Protein AF-A0A4Y2H7F3-F1 (afdb_monomer_lite)

Radius of gyration: 15.66 Å; chains: 1; bounding box: 36×29×48 Å

Organism: Araneus ventricosus (NCBI:txid182803)

Sequence (100 aa):
MRPTSPEADKLRQEVLIIIDEITMLTKDGLRCIDSLLRDLINNYKPFGGKIIIIGGDFRETLPVVPRGTRADVIESCIKSRTLWSKFTHLSLITNIRCAG

pLDDT: mean 89.52, std 6.62, range [54.5, 96.0]

Foldseek 3Di:
DDLPDPVLVVLLPAQEDEAEALQQAFLVNLVVQQVSQCVSLVAPPGSNNHHYHYYHDNVDDHHDDVVDDPVVSVCRGNVNDPVVVVDDDDDDDDDPVPPD

Secondary structure (DSSP, 8-state):
--TTSHHHHHHHH-SEEEES-GGGSBHHHHHHHHHHHHHHHT--SGGGG-EEEE---TTSPPPP-TT--HHHHHHHBGGGSTTGGGSPP------SSS--

Structure (mmCIF, N/CA/C/O backbone):
data_AF-A0A4Y2H7F3-F1
#
_entry.id   AF-A0A4Y2H7F3-F1
#
loop_
_atom_site.group_PDB
_atom_site.id
_atom_site.type_symbol
_atom_site.label_atom_id
_atom_site.label_alt_id
_atom_site.label_comp_id
_atom_site.label_asym_id
_atom_site.label_entity_id
_atom_site.label_seq_id
_atom_site.pdbx_PDB_ins_code
_atom_site.Cartn_x
_atom_site.Cartn_y
_atom_site.Cartn_z
_atom_site.occupancy
_atom_site.B_iso_or_equiv
_atom_site.auth_seq_id
_atom_site.auth_comp_id
_atom_site.auth_asym_id
_atom_site.auth_atom_id
_atom_site.pdbx_PDB_model_num
ATOM 1 N N . MET A 1 1 ? 5.175 6.484 13.554 1.00 75.00 1 MET A N 1
ATOM 2 C CA . MET A 1 1 ? 4.126 7.413 14.035 1.00 75.00 1 MET A CA 1
ATOM 3 C C . MET A 1 1 ? 3.777 7.027 15.463 1.00 75.00 1 MET A C 1
ATOM 5 O O . MET A 1 1 ? 3.755 5.834 15.741 1.00 75.00 1 MET A O 1
ATOM 9 N N . ARG A 1 2 ? 3.574 7.982 16.378 1.00 85.56 2 ARG A N 1
ATOM 10 C CA . ARG A 1 2 ? 3.143 7.643 17.746 1.00 85.56 2 ARG A CA 1
ATOM 11 C C . ARG A 1 2 ? 1.643 7.326 17.715 1.00 85.56 2 ARG A C 1
ATOM 13 O O . ARG A 1 2 ? 0.915 8.103 17.107 1.00 85.56 2 ARG A O 1
ATOM 20 N N . PRO A 1 3 ? 1.160 6.253 18.361 1.00 83.69 3 PRO A N 1
ATOM 21 C CA . PRO A 1 3 ? -0.260 5.903 18.322 1.00 83.69 3 PRO A CA 1
ATOM 22 C C . PRO A 1 3 ? -1.192 6.987 18.872 1.00 83.69 3 PRO A C 1
ATOM 24 O O . PRO A 1 3 ? -2.362 6.994 18.525 1.00 83.69 3 PRO A O 1
ATOM 27 N N . THR A 1 4 ? -0.699 7.882 19.723 1.00 89.31 4 THR A N 1
ATOM 28 C CA . THR A 1 4 ? -1.476 8.953 20.365 1.00 89.31 4 THR A CA 1
ATOM 29 C C . THR A 1 4 ? -1.336 10.309 19.668 1.00 89.31 4 THR A C 1
ATOM 31 O O . THR A 1 4 ? -1.664 11.333 20.261 1.00 89.31 4 THR A O 1
ATOM 34 N N . SER A 1 5 ? -0.778 10.358 18.452 1.00 94.06 5 SER A N 1
ATOM 35 C CA . SER A 1 5 ? -0.609 11.626 17.739 1.00 94.06 5 SER A CA 1
ATOM 36 C C . SER A 1 5 ? -1.901 12.067 17.031 1.00 94.06 5 SER A C 1
ATOM 38 O O . SER A 1 5 ? -2.699 11.214 16.639 1.00 94.06 5 SER A O 1
ATOM 40 N N . PRO A 1 6 ? -2.106 13.376 16.790 1.00 93.06 6 PRO A N 1
ATOM 41 C CA . PRO A 1 6 ? -3.281 13.862 16.061 1.00 93.06 6 PRO A CA 1
ATOM 42 C C . PRO A 1 6 ? -3.425 13.254 14.658 1.00 93.06 6 PRO A C 1
ATOM 44 O O . PRO A 1 6 ? -4.532 13.038 14.172 1.00 93.06 6 PRO A O 1
ATOM 47 N N . GLU A 1 7 ? -2.310 12.950 13.990 1.00 93.12 7 GLU A N 1
ATOM 48 C CA . GLU A 1 7 ? -2.297 12.280 12.684 1.00 93.12 7 GLU A CA 1
ATOM 49 C C . GLU A 1 7 ? -2.804 10.840 12.787 1.00 93.12 7 GLU A C 1
ATOM 51 O O . GLU A 1 7 ? -3.521 10.366 11.906 1.00 93.12 7 GLU A O 1
ATOM 56 N N . ALA A 1 8 ? -2.460 10.156 13.880 1.00 93.50 8 ALA A N 1
ATOM 57 C CA . ALA A 1 8 ? -2.926 8.812 14.170 1.00 93.50 8 ALA A CA 1
ATOM 58 C C . ALA A 1 8 ? -4.449 8.796 14.376 1.00 93.50 8 ALA A C 1
ATOM 60 O O . ALA A 1 8 ? -5.127 7.917 13.850 1.00 93.50 8 ALA A O 1
ATOM 61 N N . ASP A 1 9 ? -5.004 9.797 15.059 1.00 93.88 9 ASP A N 1
ATOM 62 C CA . ASP A 1 9 ? -6.451 9.911 15.265 1.00 93.88 9 ASP A CA 1
ATOM 63 C C . ASP A 1 9 ? -7.214 10.225 13.978 1.00 93.88 9 ASP A C 1
ATOM 65 O O . ASP A 1 9 ? -8.240 9.596 13.717 1.00 93.88 9 ASP A O 1
ATOM 69 N N . LYS A 1 10 ? -6.674 11.101 13.121 1.00 93.50 10 LYS A N 1
ATOM 70 C CA . LYS A 1 10 ? -7.228 11.318 11.774 1.00 93.50 10 LYS A CA 1
ATOM 71 C C . LYS A 1 10 ? -7.289 10.005 11.008 1.00 93.50 10 LYS A C 1
ATOM 73 O O . LYS A 1 10 ? -8.357 9.578 10.584 1.00 93.50 10 LYS A O 1
ATOM 78 N N . LEU A 1 11 ? -6.161 9.298 10.929 1.00 93.44 11 LEU A N 1
ATOM 79 C CA . LEU A 1 11 ? -6.101 8.008 10.251 1.00 93.44 11 LEU A CA 1
ATOM 80 C C . LEU A 1 11 ? -7.048 6.976 10.866 1.00 93.44 11 LEU A C 1
ATOM 82 O O . LEU A 1 11 ? -7.546 6.133 10.132 1.00 93.44 11 LEU A O 1
ATOM 86 N N . ARG A 1 12 ? -7.351 7.014 12.169 1.00 93.69 12 ARG A N 1
ATOM 87 C CA . ARG A 1 12 ? -8.382 6.141 12.757 1.00 93.69 12 ARG A CA 1
ATOM 88 C C . ARG A 1 12 ? -9.766 6.419 12.195 1.00 93.69 12 ARG A C 1
ATOM 90 O O . ARG A 1 12 ? -10.452 5.461 11.844 1.00 93.69 12 ARG A O 1
ATOM 97 N N . GLN A 1 13 ? -10.131 7.691 12.090 1.00 93.44 13 GLN A N 1
ATOM 98 C CA . GLN A 1 13 ? -11.443 8.136 11.627 1.00 93.44 13 GLN A CA 1
ATOM 99 C C . GLN A 1 13 ? -11.640 7.954 10.118 1.00 93.44 13 GLN A C 1
ATOM 101 O O . GLN A 1 13 ? -12.767 7.723 9.683 1.00 93.44 13 GLN A O 1
ATOM 106 N N . GLU A 1 14 ? -10.565 7.987 9.326 1.00 93.62 14 GLU A N 1
ATOM 107 C CA . GLU A 1 14 ? -10.678 7.819 7.877 1.00 93.62 14 GLU A CA 1
ATOM 108 C C . GLU A 1 14 ? -11.142 6.417 7.471 1.00 93.62 14 GLU A C 1
ATOM 110 O O . GLU A 1 14 ? -10.606 5.398 7.915 1.00 93.62 14 GLU A O 1
ATOM 115 N N . VAL A 1 15 ? -12.099 6.359 6.549 1.00 93.75 15 VAL A N 1
ATOM 116 C CA . VAL A 1 15 ? -12.602 5.101 5.971 1.00 93.75 15 VAL A CA 1
ATOM 117 C C . VAL A 1 15 ? -11.912 4.786 4.642 1.00 93.75 15 VAL A C 1
ATOM 119 O O . VAL A 1 15 ? -11.694 3.615 4.317 1.00 93.75 15 VAL A O 1
ATOM 122 N N . LEU A 1 16 ? -11.542 5.830 3.897 1.00 96.00 16 LEU A N 1
ATOM 123 C CA . LEU A 1 16 ? -10.969 5.765 2.559 1.00 96.00 16 LEU A CA 1
ATOM 124 C C . LEU A 1 16 ? -9.627 6.497 2.524 1.00 96.00 16 LEU A C 1
ATOM 126 O O . LEU A 1 16 ? -9.527 7.640 2.954 1.00 96.00 16 LEU A O 1
ATOM 130 N N . ILE A 1 17 ? -8.612 5.849 1.960 1.00 95.25 17 ILE A N 1
ATOM 131 C CA . ILE A 1 17 ? -7.307 6.448 1.685 1.00 95.25 17 ILE A CA 1
ATOM 132 C C . ILE A 1 17 ? -7.033 6.312 0.191 1.00 95.25 17 ILE A C 1
ATOM 134 O O . ILE A 1 17 ? -7.101 5.212 -0.363 1.00 95.25 17 ILE A O 1
ATOM 138 N N . ILE A 1 18 ? -6.710 7.435 -0.446 1.00 94.94 18 ILE A N 1
ATOM 139 C CA . ILE A 1 18 ? -6.316 7.490 -1.852 1.00 94.94 18 ILE A CA 1
ATOM 140 C C . ILE A 1 18 ? -4.819 7.773 -1.908 1.00 94.94 18 ILE A C 1
ATOM 142 O O . ILE A 1 18 ? -4.350 8.732 -1.296 1.00 94.94 18 ILE A O 1
ATOM 146 N N . ILE A 1 19 ? -4.073 6.930 -2.618 1.00 92.19 19 ILE A N 1
ATOM 147 C CA . ILE A 1 19 ? -2.646 7.132 -2.866 1.00 92.19 19 ILE A CA 1
ATOM 148 C C . ILE A 1 19 ? -2.467 7.346 -4.360 1.00 92.19 19 ILE A C 1
ATOM 150 O O . ILE A 1 19 ? -2.639 6.417 -5.152 1.00 92.19 19 ILE A O 1
ATOM 154 N N . ASP A 1 20 ? -2.150 8.581 -4.718 1.00 90.94 20 ASP A N 1
ATOM 155 C CA . ASP A 1 20 ? -1.779 8.939 -6.079 1.00 90.94 20 ASP A CA 1
ATOM 156 C C . ASP A 1 20 ? -0.310 8.585 -6.348 1.00 90.94 20 ASP A C 1
ATOM 158 O O . ASP A 1 20 ? 0.491 8.484 -5.415 1.00 90.94 20 ASP A O 1
ATOM 162 N N . GLU A 1 21 ? 0.026 8.356 -7.613 1.00 88.44 21 GLU A N 1
ATOM 163 C CA . GLU A 1 21 ? 1.360 7.950 -8.076 1.00 88.44 21 GLU A CA 1
ATOM 164 C C . GLU A 1 21 ? 2.006 6.804 -7.280 1.00 88.44 21 GLU A C 1
ATOM 166 O O . GLU A 1 21 ? 3.178 6.828 -6.884 1.00 88.44 21 GLU A O 1
ATOM 171 N N . ILE A 1 22 ? 1.239 5.728 -7.075 1.00 88.50 22 ILE A N 1
ATOM 172 C CA . ILE A 1 22 ? 1.675 4.541 -6.326 1.00 88.50 22 ILE A CA 1
ATOM 173 C C . ILE A 1 22 ? 2.924 3.871 -6.922 1.00 88.50 22 ILE A C 1
ATOM 175 O O . ILE A 1 22 ? 3.611 3.102 -6.252 1.00 88.50 22 ILE A O 1
ATOM 179 N N . THR A 1 23 ? 3.228 4.153 -8.185 1.00 86.06 23 THR A N 1
ATOM 180 C CA . THR A 1 23 ? 4.376 3.630 -8.933 1.00 86.06 23 THR A CA 1
ATOM 181 C C . THR A 1 23 ? 5.710 4.098 -8.373 1.00 86.06 23 THR A C 1
ATOM 183 O O . THR A 1 23 ? 6.689 3.362 -8.474 1.00 86.06 23 THR A O 1
ATOM 186 N N . MET A 1 24 ? 5.739 5.251 -7.703 1.00 88.44 24 MET A N 1
ATOM 187 C CA . MET A 1 24 ? 6.923 5.757 -7.009 1.00 88.44 24 MET A CA 1
ATOM 188 C C . MET A 1 24 ? 7.156 5.071 -5.657 1.00 88.44 24 MET A C 1
ATOM 190 O O . MET A 1 24 ? 8.255 5.137 -5.100 1.00 88.44 24 MET A O 1
ATOM 194 N N . LEU A 1 25 ? 6.135 4.408 -5.109 1.00 89.94 25 LEU A N 1
ATOM 195 C CA . LEU A 1 25 ? 6.229 3.724 -3.829 1.00 89.94 25 LEU A CA 1
ATOM 196 C C . LEU A 1 25 ? 6.911 2.363 -4.003 1.00 89.94 25 LEU A C 1
ATOM 198 O O . LEU A 1 25 ? 6.573 1.571 -4.881 1.00 89.94 25 LEU A O 1
ATOM 202 N N . THR A 1 26 ? 7.849 2.039 -3.116 1.00 91.00 26 THR A N 1
ATOM 203 C CA . THR A 1 26 ? 8.418 0.689 -3.072 1.00 91.00 26 THR A CA 1
ATOM 204 C C . THR A 1 26 ? 7.431 -0.294 -2.442 1.00 91.00 26 THR A C 1
ATOM 206 O O . THR A 1 26 ? 6.600 0.062 -1.601 1.00 91.00 26 THR A O 1
ATOM 209 N N . LYS A 1 27 ? 7.562 -1.583 -2.762 1.00 90.31 27 LYS A N 1
ATOM 210 C CA . LYS A 1 27 ? 6.801 -2.666 -2.116 1.00 90.31 27 LYS A CA 1
ATOM 211 C C . LYS A 1 27 ? 6.922 -2.658 -0.590 1.00 90.31 27 LYS A C 1
ATOM 213 O O . LYS A 1 27 ? 5.995 -3.068 0.111 1.00 90.31 27 LYS A O 1
ATOM 218 N N . ASP A 1 28 ? 8.071 -2.226 -0.072 1.00 90.62 28 ASP A N 1
ATOM 219 C CA . ASP A 1 28 ? 8.318 -2.142 1.362 1.00 90.62 28 ASP A CA 1
ATOM 220 C C . ASP A 1 28 ? 7.630 -0.921 1.959 1.00 90.62 28 ASP A C 1
ATOM 222 O O . ASP A 1 28 ? 7.037 -1.049 3.025 1.00 90.62 28 ASP A O 1
ATOM 226 N N . GLY A 1 29 ? 7.599 0.205 1.239 1.00 92.19 29 GLY A N 1
ATOM 227 C CA . GLY A 1 29 ? 6.769 1.356 1.586 1.00 92.19 29 GLY A CA 1
ATOM 228 C C . GLY A 1 29 ? 5.294 0.974 1.714 1.00 92.19 29 GLY A C 1
ATOM 229 O O . GLY A 1 29 ? 4.676 1.246 2.742 1.00 92.19 29 GLY A O 1
ATOM 230 N N . LEU A 1 30 ? 4.750 0.240 0.736 1.00 92.56 30 LEU A N 1
ATOM 231 C CA . LEU A 1 30 ? 3.361 -0.227 0.787 1.00 92.56 30 LEU A CA 1
ATOM 232 C C . LEU A 1 30 ? 3.104 -1.178 1.969 1.00 92.56 30 LEU A C 1
ATOM 234 O O . LEU A 1 30 ? 2.082 -1.058 2.644 1.00 92.56 30 LEU A O 1
ATOM 238 N N . ARG A 1 31 ? 4.042 -2.089 2.273 1.00 92.81 31 ARG A N 1
ATOM 239 C CA . ARG A 1 31 ? 3.948 -2.948 3.469 1.00 92.81 31 ARG A CA 1
ATOM 240 C C . ARG A 1 31 ? 3.980 -2.124 4.754 1.00 92.81 31 ARG A C 1
ATOM 242 O O . ARG A 1 31 ? 3.243 -2.439 5.680 1.00 92.81 31 ARG A O 1
ATOM 249 N N . CYS A 1 32 ? 4.842 -1.116 4.840 1.00 93.81 32 CYS A N 1
ATOM 250 C CA . CYS A 1 32 ? 4.928 -0.267 6.024 1.00 93.81 32 CYS A CA 1
ATOM 251 C C . CYS A 1 32 ? 3.603 0.460 6.272 1.00 93.81 32 CYS A C 1
ATOM 253 O O . CYS A 1 32 ? 3.167 0.522 7.417 1.00 93.81 32 CYS A O 1
ATOM 255 N N . ILE A 1 33 ? 2.931 0.930 5.216 1.00 93.69 33 ILE A N 1
ATOM 256 C CA . ILE A 1 33 ? 1.589 1.524 5.313 1.00 93.69 33 ILE A CA 1
ATOM 257 C C . ILE A 1 33 ? 0.569 0.489 5.807 1.00 93.69 33 ILE A C 1
ATOM 259 O O . ILE A 1 33 ? -0.167 0.759 6.753 1.00 93.69 33 ILE A O 1
ATOM 263 N N . ASP A 1 34 ? 0.542 -0.707 5.212 1.00 94.94 34 ASP A N 1
ATOM 264 C CA . ASP A 1 34 ? -0.346 -1.799 5.633 1.00 94.94 34 ASP A CA 1
ATOM 265 C C . ASP A 1 34 ? -0.139 -2.174 7.109 1.00 94.94 34 ASP A C 1
ATOM 267 O O . ASP A 1 34 ? -1.106 -2.202 7.866 1.00 94.94 34 ASP A O 1
ATOM 271 N N . SER A 1 35 ? 1.108 -2.382 7.543 1.00 95.06 35 SER A N 1
ATOM 272 C CA . SER A 1 35 ? 1.442 -2.688 8.941 1.00 95.06 35 SER A CA 1
ATOM 273 C C . SER A 1 35 ? 1.021 -1.559 9.873 1.00 95.06 35 SER A C 1
ATOM 275 O O . SER A 1 35 ? 0.336 -1.807 10.859 1.00 95.06 35 SER A O 1
ATOM 277 N N . LEU A 1 36 ? 1.354 -0.313 9.523 1.00 94.75 36 LEU A N 1
ATOM 278 C CA . LEU A 1 36 ? 1.009 0.856 10.323 1.00 94.75 36 LEU A CA 1
ATOM 279 C C . LEU A 1 36 ? -0.500 0.954 10.552 1.00 94.75 36 LEU A C 1
ATOM 281 O O . LEU A 1 36 ? -0.930 1.203 11.674 1.00 94.75 36 LEU A O 1
ATOM 285 N N . LEU A 1 37 ? -1.305 0.763 9.506 1.00 95.69 37 LEU A N 1
ATOM 286 C CA . LEU A 1 37 ? -2.759 0.841 9.614 1.00 95.69 37 LEU A CA 1
ATOM 287 C C . LEU A 1 37 ? -3.341 -0.344 10.39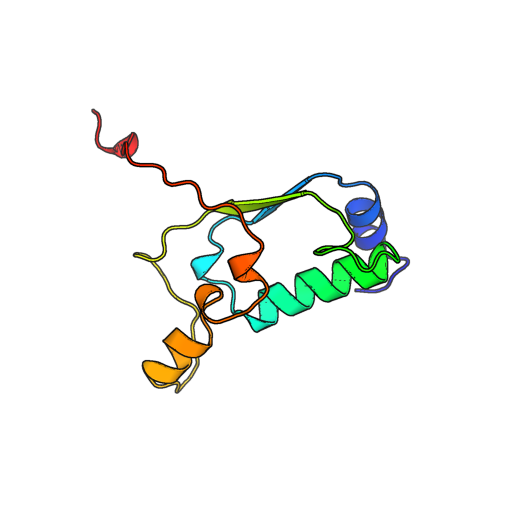2 1.00 95.69 37 LEU A C 1
ATOM 289 O O . LEU A 1 37 ? -4.274 -0.152 11.167 1.00 95.69 37 LEU A O 1
ATOM 293 N N . ARG A 1 38 ? -2.790 -1.553 10.249 1.00 95.38 38 ARG A N 1
ATOM 294 C CA . ARG A 1 38 ? -3.218 -2.705 11.062 1.00 95.38 38 ARG A CA 1
ATOM 295 C C . ARG A 1 38 ? -2.959 -2.481 12.544 1.00 95.38 38 ARG A C 1
ATOM 297 O O . ARG A 1 38 ? -3.863 -2.707 13.346 1.00 95.38 38 ARG A O 1
ATOM 304 N N . ASP A 1 39 ? -1.771 -1.991 12.882 1.00 95.19 39 ASP A N 1
ATOM 305 C CA . ASP A 1 39 ? -1.364 -1.725 14.262 1.00 95.19 39 ASP A CA 1
ATOM 306 C C . ASP A 1 39 ? -2.173 -0.566 14.862 1.00 95.19 39 ASP A C 1
ATOM 308 O O . ASP A 1 39 ? -2.637 -0.635 15.997 1.00 95.19 39 ASP A O 1
ATOM 312 N N . LEU A 1 40 ? -2.400 0.492 14.079 1.00 95.06 40 LEU A N 1
ATOM 313 C CA . LEU A 1 40 ? -3.134 1.679 14.511 1.00 95.06 40 LEU A CA 1
ATOM 314 C C . LEU A 1 40 ? -4.617 1.403 14.802 1.00 95.06 40 LEU A C 1
ATOM 316 O O . LEU A 1 40 ? -5.176 1.971 15.746 1.00 95.06 40 LEU A O 1
ATOM 320 N N . ILE A 1 41 ? -5.247 0.578 13.962 1.00 94.38 41 ILE A N 1
ATOM 321 C CA . ILE A 1 41 ? -6.671 0.218 14.043 1.00 94.38 41 ILE A CA 1
ATOM 322 C C . ILE A 1 41 ? -6.892 -1.020 14.921 1.00 94.38 41 ILE A C 1
ATOM 324 O O . ILE A 1 41 ? -8.021 -1.286 15.325 1.00 94.38 41 ILE A O 1
ATOM 328 N N . ASN A 1 42 ? -5.827 -1.761 15.241 1.00 94.56 42 ASN A N 1
ATOM 329 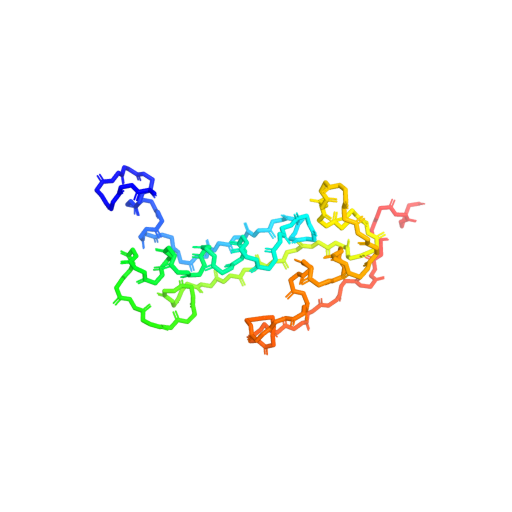C CA . ASN A 1 42 ? -5.883 -3.060 15.906 1.00 94.56 42 ASN A CA 1
ATOM 330 C C . ASN A 1 42 ? -6.764 -4.070 15.139 1.00 94.56 42 ASN A C 1
ATOM 332 O O . ASN A 1 42 ? -7.657 -4.711 15.692 1.00 94.56 42 ASN A O 1
ATOM 336 N N . ASN A 1 43 ? -6.539 -4.175 13.825 1.00 94.81 43 ASN A N 1
ATOM 337 C CA . ASN A 1 43 ? -7.290 -5.053 12.925 1.00 94.81 43 ASN A CA 1
ATOM 338 C C . ASN A 1 43 ? -6.351 -5.712 11.908 1.00 94.81 43 ASN A C 1
ATOM 340 O O . ASN A 1 43 ? -5.680 -5.028 11.143 1.00 94.81 43 ASN A O 1
ATOM 344 N N . TYR A 1 44 ? -6.346 -7.046 11.850 1.00 93.19 44 TYR A N 1
ATOM 345 C CA . TYR A 1 44 ? -5.449 -7.819 10.981 1.00 93.19 44 TYR A CA 1
ATOM 346 C C . TYR A 1 44 ? -5.869 -7.883 9.505 1.00 93.19 44 TYR A C 1
ATOM 348 O O . TYR A 1 44 ? -5.115 -8.408 8.678 1.00 93.19 44 TYR A O 1
ATOM 356 N N . LYS A 1 45 ? -7.049 -7.359 9.145 1.00 94.81 45 LYS A N 1
ATOM 357 C CA . LYS A 1 45 ? -7.435 -7.192 7.737 1.00 94.81 45 LYS A CA 1
ATOM 358 C C . LYS A 1 45 ? -6.417 -6.290 7.018 1.00 94.81 45 LYS A C 1
ATOM 360 O O . LYS A 1 45 ? -5.848 -5.403 7.655 1.00 94.81 45 LYS A O 1
ATOM 365 N N . PRO A 1 46 ? -6.186 -6.473 5.702 1.00 94.38 46 PRO A N 1
ATOM 366 C CA . PRO A 1 46 ? -5.336 -5.570 4.927 1.00 94.38 46 PRO A CA 1
ATOM 367 C C . PRO A 1 46 ? -5.666 -4.101 5.213 1.00 94.38 46 PRO A C 1
ATOM 369 O O . PRO A 1 46 ? -6.839 -3.734 5.268 1.00 94.38 46 PRO A O 1
ATOM 372 N N . PHE A 1 47 ? -4.632 -3.296 5.452 1.00 95.44 47 PHE A N 1
ATOM 373 C CA . PHE A 1 47 ? -4.713 -1.872 5.773 1.00 95.44 47 PHE A CA 1
ATOM 374 C C . PHE A 1 47 ? -5.632 -1.534 6.960 1.00 95.44 47 PHE A C 1
ATOM 376 O O . PHE A 1 47 ? -6.294 -0.497 6.972 1.00 95.44 47 PHE A O 1
ATOM 383 N N . GLY A 1 48 ? -5.731 -2.422 7.954 1.00 95.44 48 GLY A N 1
ATOM 384 C CA . GLY A 1 48 ? -6.614 -2.230 9.109 1.00 95.44 48 GLY A CA 1
ATOM 385 C C . GLY A 1 48 ? -8.105 -2.300 8.760 1.00 95.44 48 GLY A C 1
ATOM 386 O O . GLY A 1 48 ? -8.943 -1.861 9.544 1.00 95.44 48 GLY A O 1
ATOM 387 N N . GLY A 1 49 ? -8.453 -2.837 7.585 1.00 95.38 49 GLY A N 1
ATOM 388 C CA . GLY A 1 49 ? -9.822 -2.877 7.069 1.00 95.38 49 GLY A CA 1
ATOM 389 C C . GLY A 1 49 ? -10.287 -1.584 6.396 1.00 95.38 49 GLY A C 1
ATOM 390 O O . GLY A 1 49 ? -11.474 -1.468 6.101 1.00 95.38 49 GLY A O 1
ATOM 391 N N . LYS A 1 50 ? -9.383 -0.630 6.152 1.00 95.31 50 LYS A N 1
ATOM 392 C CA . LYS A 1 50 ? -9.687 0.594 5.402 1.00 95.31 50 LYS A CA 1
ATOM 393 C C . LYS A 1 50 ? -9.785 0.324 3.907 1.00 95.31 50 LYS A C 1
ATOM 395 O O . LYS A 1 50 ? -9.159 -0.601 3.386 1.00 95.31 50 LYS A O 1
ATOM 400 N N . ILE A 1 51 ? -10.542 1.167 3.214 1.00 95.69 51 ILE A N 1
ATOM 401 C CA . ILE A 1 51 ? -10.614 1.153 1.756 1.00 95.69 51 ILE A CA 1
ATOM 402 C C . ILE A 1 51 ? -9.385 1.889 1.227 1.00 95.69 51 ILE A C 1
ATOM 404 O O . ILE A 1 51 ? -9.165 3.050 1.566 1.00 95.69 51 ILE A O 1
ATOM 408 N N . ILE A 1 52 ? -8.589 1.213 0.400 1.00 95.56 52 ILE A N 1
ATOM 409 C CA . ILE A 1 52 ? -7.429 1.808 -0.263 1.00 95.56 52 ILE A CA 1
ATOM 410 C C . ILE A 1 52 ? -7.705 1.885 -1.759 1.00 95.56 52 ILE A C 1
ATOM 412 O O . ILE A 1 52 ? -7.928 0.858 -2.402 1.00 95.56 52 ILE A O 1
ATOM 416 N N . ILE A 1 53 ? -7.642 3.092 -2.310 1.00 95.19 53 ILE A N 1
ATOM 417 C CA . ILE A 1 53 ? -7.626 3.325 -3.752 1.00 95.19 53 ILE A CA 1
ATOM 418 C C . ILE A 1 53 ? -6.227 3.797 -4.117 1.00 95.19 53 ILE A C 1
ATOM 420 O O . ILE A 1 53 ? -5.699 4.728 -3.517 1.00 95.19 53 ILE A O 1
ATOM 424 N N . ILE A 1 54 ? -5.619 3.139 -5.095 1.00 92.94 54 ILE A N 1
ATOM 425 C CA . ILE A 1 54 ? -4.299 3.504 -5.599 1.00 92.94 54 ILE A CA 1
ATOM 426 C C . ILE A 1 54 ? -4.402 3.868 -7.073 1.00 92.94 54 ILE A C 1
ATOM 428 O O . ILE A 1 54 ? -5.018 3.142 -7.854 1.00 92.94 54 ILE A O 1
ATOM 432 N N . GLY A 1 55 ? -3.816 5.005 -7.425 1.00 91.81 55 GLY A N 1
ATOM 433 C CA . GLY A 1 55 ? -3.688 5.503 -8.788 1.00 91.81 55 GLY A CA 1
ATOM 434 C C . GLY A 1 55 ? -2.219 5.593 -9.183 1.00 91.81 55 GLY A C 1
ATOM 435 O O . GLY A 1 55 ? -1.342 5.661 -8.325 1.00 91.81 55 GLY A O 1
ATOM 436 N N . GLY A 1 56 ? -1.949 5.537 -10.481 1.00 89.19 56 GLY A N 1
ATOM 437 C CA . GLY A 1 56 ? -0.613 5.738 -11.038 1.00 89.19 56 GLY A CA 1
ATOM 438 C C . GLY A 1 56 ? -0.436 5.018 -12.368 1.00 89.19 56 GLY A C 1
ATOM 439 O O . GLY A 1 56 ? -1.102 4.012 -12.642 1.00 89.19 56 GLY A O 1
ATOM 440 N N . ASP A 1 57 ? 0.481 5.513 -13.193 1.00 85.31 57 ASP A N 1
ATOM 441 C CA . ASP A 1 57 ? 0.834 4.890 -14.468 1.00 85.31 57 ASP A CA 1
ATOM 442 C C . ASP A 1 57 ? 2.208 4.214 -14.371 1.00 85.31 57 ASP A C 1
ATOM 444 O O . ASP A 1 57 ? 3.247 4.849 -14.212 1.00 85.31 57 ASP A O 1
ATOM 448 N N . PHE A 1 58 ? 2.240 2.881 -14.470 1.00 76.31 58 PHE A N 1
ATOM 449 C CA . PHE A 1 58 ? 3.491 2.105 -14.411 1.00 76.31 58 PHE A CA 1
ATOM 450 C C . PHE A 1 58 ? 4.391 2.297 -15.635 1.00 76.31 58 PHE A C 1
ATOM 452 O O . PHE A 1 58 ? 5.488 1.740 -15.672 1.00 76.31 58 PHE A O 1
ATOM 459 N N . ARG A 1 59 ? 3.917 3.028 -16.646 1.00 77.31 59 ARG A N 1
ATOM 460 C CA . ARG A 1 59 ? 4.723 3.492 -17.777 1.00 77.31 59 ARG A CA 1
ATOM 461 C C . ARG A 1 59 ? 5.461 4.799 -17.463 1.00 77.31 59 ARG A C 1
ATOM 463 O O . ARG A 1 59 ? 6.279 5.214 -18.277 1.00 77.31 59 ARG A O 1
ATOM 470 N N . GLU A 1 60 ? 5.185 5.421 -16.318 1.00 76.81 60 GLU A N 1
ATOM 471 C CA . GLU A 1 60 ? 5.890 6.601 -15.819 1.00 76.81 60 GLU A CA 1
ATOM 472 C C . GLU A 1 60 ? 7.038 6.208 -14.866 1.00 76.81 60 GLU A C 1
ATOM 474 O O . GLU A 1 60 ? 7.785 5.260 -15.124 1.00 76.81 60 GLU A O 1
ATOM 479 N N . THR A 1 61 ? 7.238 6.962 -13.783 1.00 78.44 61 THR A N 1
ATOM 480 C CA . THR A 1 61 ? 8.413 6.841 -12.916 1.00 78.44 61 THR A CA 1
ATOM 481 C C . THR A 1 61 ? 8.282 5.640 -11.979 1.00 78.44 61 THR A C 1
ATOM 483 O O . THR A 1 61 ? 7.396 5.586 -11.129 1.00 78.44 61 THR A O 1
ATOM 486 N N . LEU A 1 62 ? 9.195 4.677 -12.117 1.00 84.12 62 LEU A N 1
ATOM 487 C CA . LEU A 1 62 ? 9.345 3.546 -11.193 1.00 84.12 62 LEU A CA 1
ATOM 488 C C . LEU A 1 62 ? 10.085 3.968 -9.908 1.00 84.12 62 LEU A C 1
ATOM 490 O O . LEU A 1 62 ? 10.722 5.027 -9.890 1.00 84.12 62 LEU A O 1
ATOM 494 N N . PRO A 1 63 ? 10.079 3.148 -8.838 1.00 84.44 63 PRO A N 1
ATOM 495 C CA . PRO A 1 63 ? 10.784 3.492 -7.612 1.00 84.44 63 PRO A CA 1
ATOM 496 C C . PRO A 1 63 ? 12.289 3.642 -7.854 1.00 84.44 63 PRO A C 1
ATOM 498 O O . PRO A 1 63 ? 12.918 2.837 -8.546 1.00 84.44 63 PRO A O 1
ATOM 501 N N . VAL A 1 64 ? 12.888 4.664 -7.245 1.00 86.8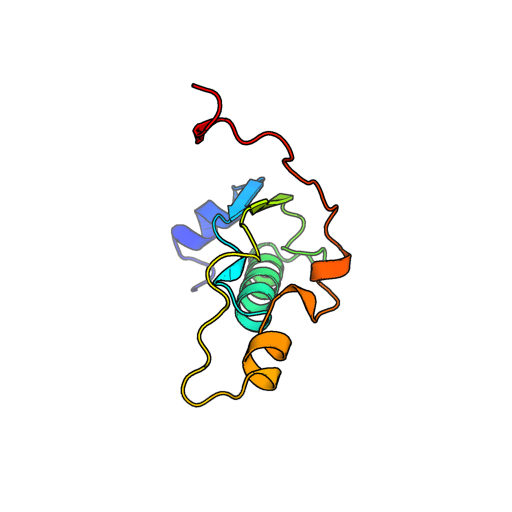8 64 VAL A N 1
ATOM 502 C CA . VAL A 1 64 ? 14.328 4.917 -7.356 1.00 86.88 64 VAL A CA 1
ATOM 503 C C . VAL A 1 64 ? 15.082 4.012 -6.385 1.00 86.88 64 VAL A C 1
ATOM 505 O O . VAL A 1 64 ? 14.909 4.114 -5.171 1.00 86.88 64 VAL A O 1
ATOM 508 N N . VAL A 1 65 ? 15.964 3.161 -6.916 1.00 87.62 65 VAL A N 1
ATOM 509 C CA . VAL A 1 65 ? 16.880 2.323 -6.127 1.00 87.62 65 VAL A CA 1
ATOM 510 C C . VAL A 1 65 ? 18.313 2.838 -6.321 1.00 87.62 65 VAL A C 1
ATOM 512 O O . VAL A 1 65 ? 18.913 2.595 -7.372 1.00 87.62 65 VAL A O 1
ATOM 515 N N . PRO A 1 66 ? 18.892 3.575 -5.351 1.00 89.12 66 PRO A N 1
ATOM 516 C CA . PRO A 1 66 ? 20.237 4.127 -5.485 1.00 89.12 66 PRO A CA 1
ATOM 517 C C . PRO A 1 66 ? 21.277 3.025 -5.693 1.00 89.12 66 PRO A C 1
ATOM 519 O O . PRO A 1 66 ? 21.397 2.124 -4.866 1.00 89.12 66 PRO A O 1
ATOM 522 N N . ARG A 1 67 ? 22.056 3.122 -6.780 1.00 91.56 67 ARG A N 1
ATOM 523 C CA . ARG A 1 67 ? 23.048 2.105 -7.192 1.00 91.56 67 ARG A CA 1
ATOM 524 C C . ARG A 1 67 ? 22.441 0.716 -7.471 1.00 91.56 67 ARG A C 1
ATOM 526 O O . ARG A 1 67 ? 23.175 -0.266 -7.489 1.00 91.56 67 ARG A O 1
ATOM 533 N N . GLY A 1 68 ? 21.127 0.637 -7.681 1.00 87.69 68 GLY A N 1
ATOM 534 C CA . GLY A 1 68 ? 20.425 -0.599 -8.008 1.00 87.69 68 GLY A CA 1
ATOM 535 C C . GLY A 1 68 ? 20.532 -0.966 -9.485 1.00 87.69 68 GLY A C 1
ATOM 536 O O . GLY A 1 68 ? 20.643 -0.112 -10.366 1.00 87.69 68 GLY A O 1
ATOM 537 N N . THR A 1 69 ? 20.471 -2.262 -9.758 1.00 92.81 69 THR A N 1
ATOM 538 C CA . THR A 1 69 ? 20.317 -2.822 -11.099 1.00 92.81 69 THR A CA 1
ATOM 539 C C . THR A 1 69 ? 18.864 -2.719 -11.575 1.00 92.81 69 THR A C 1
ATOM 541 O O . THR A 1 69 ? 17.943 -2.436 -10.808 1.00 92.81 69 THR A O 1
ATOM 544 N N . ARG A 1 70 ? 18.618 -3.015 -12.858 1.00 88.69 70 ARG A N 1
ATOM 545 C CA . ARG A 1 70 ? 17.246 -3.111 -13.394 1.00 88.69 70 ARG A CA 1
ATOM 546 C C . ARG A 1 70 ? 16.417 -4.171 -12.661 1.00 88.69 70 ARG A C 1
ATOM 548 O O . ARG A 1 70 ? 15.223 -3.968 -12.468 1.00 88.69 70 ARG A O 1
ATOM 555 N N . ALA A 1 71 ? 17.049 -5.272 -12.250 1.00 90.94 71 ALA A N 1
ATOM 556 C CA . ALA A 1 71 ? 16.394 -6.314 -11.470 1.00 90.94 71 ALA A CA 1
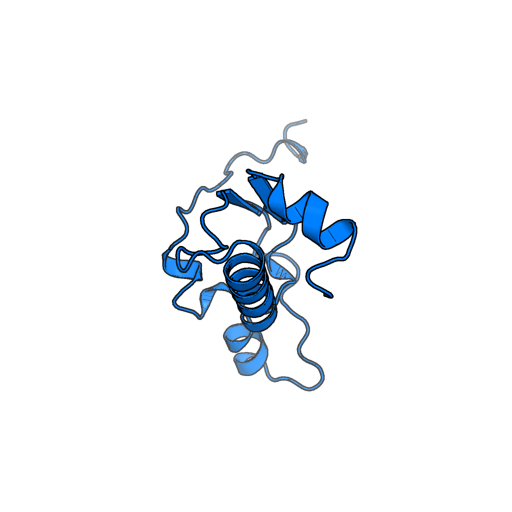ATOM 557 C C . ALA A 1 71 ? 15.972 -5.786 -10.092 1.00 90.94 71 ALA A C 1
ATOM 559 O O . ALA A 1 71 ? 14.842 -6.026 -9.685 1.00 90.94 71 ALA A O 1
ATOM 560 N N . ASP A 1 72 ? 16.819 -4.989 -9.433 1.00 91.00 72 ASP A N 1
ATOM 561 C CA . ASP A 1 72 ? 16.494 -4.389 -8.132 1.00 91.00 72 ASP A CA 1
ATOM 562 C C . ASP A 1 72 ? 15.315 -3.412 -8.229 1.00 91.00 72 ASP A C 1
ATOM 564 O O . ASP A 1 72 ? 14.437 -3.406 -7.367 1.00 91.00 72 ASP A O 1
ATOM 568 N N . VAL A 1 73 ? 15.248 -2.621 -9.307 1.00 88.38 73 VAL A N 1
ATOM 569 C CA . VAL A 1 73 ? 14.110 -1.724 -9.567 1.00 88.38 73 VAL A CA 1
ATOM 570 C C . VAL A 1 73 ? 12.819 -2.525 -9.733 1.00 88.38 73 VAL A C 1
ATOM 572 O O . VAL A 1 73 ? 11.839 -2.239 -9.044 1.00 88.38 73 VAL A O 1
ATOM 575 N N . ILE A 1 74 ? 12.814 -3.557 -10.583 1.00 87.44 74 ILE A N 1
ATOM 576 C CA . ILE A 1 74 ? 11.649 -4.439 -10.772 1.00 87.44 74 ILE A CA 1
ATOM 577 C C . ILE A 1 74 ? 11.245 -5.091 -9.447 1.00 87.44 74 ILE A C 1
ATOM 579 O O . ILE A 1 74 ? 10.069 -5.094 -9.086 1.00 87.44 74 ILE A O 1
ATOM 583 N N . GLU A 1 75 ? 12.220 -5.592 -8.694 1.00 88.75 75 GLU A N 1
ATOM 584 C CA . GLU A 1 75 ? 11.988 -6.261 -7.423 1.00 88.75 75 GLU A CA 1
ATOM 585 C C . GLU A 1 75 ? 11.426 -5.295 -6.375 1.00 88.75 75 GLU A C 1
ATOM 587 O O . GLU A 1 75 ? 10.611 -5.703 -5.550 1.00 88.75 75 GLU A O 1
ATOM 592 N N . SER A 1 76 ? 11.796 -4.012 -6.418 1.00 88.81 76 SER A N 1
ATOM 593 C CA . SER A 1 76 ? 11.265 -2.969 -5.533 1.00 88.81 76 SER A CA 1
ATOM 594 C C . SER A 1 76 ? 9.844 -2.513 -5.882 1.00 88.81 76 SER A C 1
ATOM 596 O O . SER A 1 76 ? 9.168 -1.951 -5.017 1.00 88.81 76 SER A O 1
ATOM 598 N N . CYS A 1 77 ? 9.369 -2.760 -7.107 1.00 89.00 77 CYS A N 1
ATOM 599 C CA . CYS A 1 77 ? 8.040 -2.347 -7.551 1.00 89.00 77 CYS A CA 1
ATOM 600 C C . CYS A 1 77 ? 6.942 -3.053 -6.749 1.00 89.00 77 CYS A C 1
ATOM 602 O O . CYS A 1 77 ? 7.030 -4.242 -6.454 1.00 89.00 77 CYS A O 1
ATOM 604 N N . ILE A 1 78 ? 5.839 -2.357 -6.469 1.00 88.12 78 ILE A N 1
ATOM 605 C CA . ILE A 1 78 ? 4.721 -2.924 -5.694 1.00 88.12 78 ILE A CA 1
ATOM 606 C C . ILE A 1 78 ? 4.103 -4.182 -6.323 1.00 88.12 78 ILE A C 1
ATOM 608 O O . ILE A 1 78 ? 3.584 -5.028 -5.599 1.00 88.12 78 ILE A O 1
ATOM 612 N N . LYS A 1 79 ? 4.201 -4.332 -7.653 1.00 82.56 79 LYS A N 1
ATOM 613 C CA . LYS A 1 79 ? 3.667 -5.474 -8.412 1.00 82.56 79 LYS A CA 1
ATOM 614 C C . L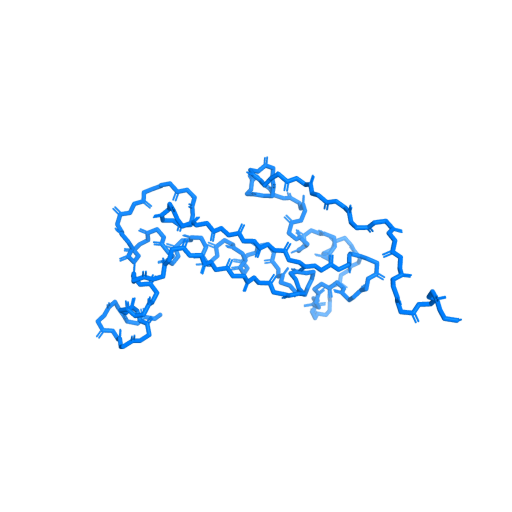YS A 1 79 ? 4.315 -6.817 -8.057 1.00 82.56 79 LYS A C 1
ATOM 616 O O . LYS A 1 79 ? 3.725 -7.850 -8.349 1.00 82.56 79 LYS A O 1
ATOM 621 N N . SER A 1 80 ? 5.495 -6.828 -7.435 1.00 70.62 80 SER A N 1
ATOM 622 C CA . SER A 1 80 ? 6.255 -8.056 -7.164 1.00 70.62 80 SER A CA 1
ATOM 623 C C . SER A 1 80 ? 5.751 -8.869 -5.958 1.00 70.62 80 SER A C 1
ATOM 625 O O . SER A 1 80 ? 6.320 -9.916 -5.656 1.00 70.62 80 SER A O 1
ATOM 627 N N . ARG A 1 81 ? 4.702 -8.429 -5.234 1.00 73.94 81 ARG A N 1
ATOM 628 C CA . ARG A 1 81 ? 4.353 -8.991 -3.913 1.00 73.94 81 ARG A CA 1
ATOM 629 C C . ARG A 1 81 ? 2.879 -9.361 -3.709 1.00 73.94 81 ARG A C 1
ATOM 631 O O . ARG A 1 81 ? 1.973 -8.785 -4.294 1.00 73.94 81 ARG A O 1
ATOM 638 N N . THR A 1 82 ? 2.644 -10.250 -2.740 1.00 75.56 82 THR A N 1
ATOM 639 C CA . THR A 1 82 ? 1.339 -10.775 -2.281 1.00 75.56 82 THR A CA 1
ATOM 640 C C . THR A 1 82 ? 0.299 -9.745 -1.831 1.00 75.56 82 THR A C 1
ATOM 642 O O . THR A 1 82 ? -0.873 -10.088 -1.712 1.00 75.56 82 THR A O 1
ATOM 645 N N . LEU A 1 83 ? 0.687 -8.505 -1.517 1.00 86.56 83 LEU A N 1
ATOM 646 C CA . LEU A 1 83 ? -0.286 -7.463 -1.174 1.00 86.56 83 LEU A CA 1
ATOM 647 C C . LEU A 1 83 ? -0.939 -6.890 -2.437 1.00 86.56 83 LEU A C 1
ATOM 649 O O . LEU A 1 83 ? -2.126 -6.587 -2.414 1.00 86.56 83 LEU A O 1
ATOM 653 N N . TRP A 1 84 ? -0.187 -6.817 -3.540 1.00 88.38 84 TRP A N 1
ATOM 654 C CA . TRP A 1 84 ? -0.682 -6.355 -4.835 1.00 88.38 84 TRP A CA 1
ATOM 655 C C . TRP A 1 84 ? -1.803 -7.246 -5.368 1.00 88.38 84 TRP A C 1
ATOM 657 O O . TRP A 1 84 ? -2.822 -6.740 -5.819 1.00 88.38 84 TRP A O 1
ATOM 667 N N . SER A 1 85 ? -1.674 -8.566 -5.216 1.00 89.12 85 SER A N 1
ATOM 668 C CA . SER A 1 85 ? -2.695 -9.525 -5.657 1.00 89.12 85 SER A CA 1
ATOM 669 C C . SER A 1 85 ? -4.019 -9.443 -4.888 1.00 89.12 85 SER A C 1
ATOM 671 O O . SER A 1 85 ? -4.976 -10.113 -5.265 1.00 89.12 85 SER A O 1
ATOM 673 N N . LYS A 1 86 ? -4.094 -8.651 -3.809 1.00 89.88 86 LYS A N 1
ATOM 674 C CA . LYS A 1 86 ? -5.343 -8.389 -3.074 1.00 89.88 86 LYS A CA 1
ATOM 675 C C . LYS A 1 86 ? -6.131 -7.205 -3.632 1.00 89.88 86 LYS A C 1
ATOM 677 O O . LYS A 1 86 ? -7.259 -6.991 -3.198 1.00 89.88 86 LYS A O 1
ATOM 682 N N . PHE A 1 87 ? -5.545 -6.423 -4.537 1.00 91.81 87 PHE A N 1
ATOM 683 C CA . PHE A 1 87 ? -6.229 -5.304 -5.171 1.00 91.81 87 PHE A CA 1
ATOM 684 C C . PHE A 1 87 ? -7.070 -5.779 -6.354 1.00 91.81 87 PHE A C 1
ATOM 686 O O . PHE A 1 87 ? -6.667 -6.650 -7.122 1.00 91.81 87 PHE A O 1
ATOM 693 N N . THR A 1 88 ? -8.217 -5.134 -6.540 1.00 93.88 88 THR A N 1
ATOM 694 C CA . THR A 1 88 ? -8.960 -5.205 -7.798 1.00 93.88 88 THR A CA 1
ATOM 695 C C . THR A 1 88 ? -8.338 -4.223 -8.784 1.00 93.88 88 THR A C 1
ATOM 697 O O . THR A 1 88 ? -8.202 -3.038 -8.478 1.00 93.88 88 THR A O 1
ATOM 700 N N . HIS A 1 89 ? -7.964 -4.698 -9.971 1.00 90.69 89 HIS A N 1
ATOM 701 C CA . HIS A 1 89 ? -7.364 -3.857 -11.003 1.00 90.69 89 HIS A CA 1
ATOM 702 C C . HIS A 1 89 ? -8.430 -3.242 -11.905 1.00 90.69 89 HIS A C 1
ATOM 704 O O . HIS A 1 89 ? -9.236 -3.952 -12.502 1.00 90.69 89 HIS A O 1
ATOM 710 N N . LEU A 1 90 ? -8.386 -1.919 -12.030 1.00 92.81 90 LEU A N 1
ATOM 711 C CA . LEU A 1 90 ? -9.173 -1.144 -12.982 1.00 92.81 90 LEU A CA 1
ATOM 712 C C . LEU A 1 90 ? -8.208 -0.377 -13.887 1.00 92.81 90 LEU A C 1
ATOM 714 O O . LEU A 1 90 ? -7.118 0.004 -13.461 1.00 92.81 90 LEU A O 1
ATOM 718 N N . SER A 1 91 ? -8.579 -0.175 -15.148 1.00 91.88 91 SER A N 1
ATOM 719 C CA . SER A 1 91 ? -7.747 0.531 -16.124 1.00 91.88 91 SER A CA 1
ATOM 720 C C . SER A 1 91 ? -8.539 1.648 -16.780 1.00 91.88 91 SER A C 1
ATOM 722 O O . SER A 1 91 ? -9.653 1.434 -17.253 1.00 91.88 91 SER A O 1
ATOM 724 N N . LEU A 1 92 ? -7.945 2.838 -16.820 1.00 90.94 92 LEU A N 1
ATOM 725 C CA . LEU A 1 92 ? -8.468 3.969 -17.575 1.00 90.94 92 LEU A CA 1
ATOM 726 C C . LEU A 1 92 ? -7.885 3.902 -18.988 1.00 90.94 92 LEU A C 1
ATOM 728 O O . LEU A 1 92 ? -6.670 3.953 -19.161 1.00 90.94 92 LEU A O 1
ATOM 732 N N . ILE A 1 93 ? -8.750 3.746 -19.991 1.00 90.00 93 ILE A N 1
ATOM 733 C CA . ILE A 1 93 ? -8.340 3.579 -21.397 1.00 90.00 93 ILE A CA 1
ATOM 734 C C . ILE A 1 93 ? -8.463 4.868 -22.214 1.00 90.00 93 ILE A C 1
ATOM 736 O O . ILE A 1 93 ? -7.755 5.044 -23.202 1.00 90.00 93 ILE A O 1
ATOM 740 N N . THR A 1 94 ? -9.337 5.783 -21.798 1.00 91.00 94 THR A N 1
ATOM 741 C CA . THR A 1 94 ? -9.584 7.036 -22.512 1.00 91.00 94 THR A CA 1
ATOM 742 C C . THR A 1 94 ? -8.684 8.129 -21.959 1.00 91.00 94 THR A C 1
ATOM 744 O O . THR A 1 94 ? -8.830 8.544 -20.810 1.00 91.00 94 THR A O 1
ATOM 747 N N . ASN A 1 95 ? -7.766 8.625 -22.790 1.00 88.69 95 ASN A N 1
ATOM 748 C CA . ASN A 1 95 ? -6.976 9.802 -22.459 1.00 88.69 95 ASN A CA 1
ATOM 749 C C . ASN A 1 95 ? -7.808 11.064 -22.719 1.00 88.69 95 ASN A C 1
ATOM 751 O O . ASN A 1 95 ? -8.018 11.452 -23.863 1.00 88.69 95 ASN A O 1
ATOM 755 N N . ILE A 1 96 ? -8.258 11.713 -21.648 1.00 91.06 96 ILE A N 1
ATOM 756 C CA . ILE A 1 96 ? -9.045 12.950 -21.734 1.00 91.06 96 ILE A CA 1
ATOM 757 C C . ILE A 1 96 ? -8.191 14.199 -22.005 1.00 91.06 96 ILE A C 1
ATOM 759 O O . ILE A 1 96 ? -8.725 15.219 -22.423 1.00 91.06 96 ILE A O 1
ATOM 763 N N . ARG A 1 97 ? -6.870 14.140 -21.784 1.00 86.56 97 ARG A N 1
ATOM 764 C CA . ARG A 1 97 ? -5.945 15.271 -21.981 1.00 86.56 97 ARG A CA 1
ATOM 765 C C . ARG A 1 97 ? -5.673 15.535 -23.465 1.00 86.56 97 ARG A C 1
ATOM 767 O O . ARG A 1 97 ? -5.458 16.679 -23.839 1.00 86.56 97 ARG A O 1
ATOM 774 N N . CYS A 1 98 ? -5.687 14.488 -24.288 1.00 83.44 98 CYS A N 1
ATOM 775 C CA . CYS A 1 98 ? -5.466 14.556 -25.736 1.00 83.44 98 CYS A CA 1
ATOM 776 C C . CYS A 1 98 ? -6.767 14.525 -26.557 1.00 83.44 98 CYS A C 1
ATOM 778 O O . CYS A 1 98 ? -6.703 14.410 -27.774 1.00 83.44 98 CYS A O 1
ATOM 780 N N . ALA A 1 99 ? -7.935 14.572 -25.910 1.00 74.44 99 ALA A N 1
ATOM 781 C CA . ALA A 1 99 ? -9.242 14.478 -26.566 1.00 74.44 99 ALA A CA 1
ATOM 782 C C . ALA A 1 99 ? -9.785 15.836 -27.071 1.00 74.44 99 ALA A C 1
ATOM 784 O O . ALA A 1 99 ? -10.990 15.957 -27.289 1.00 74.44 99 ALA A O 1
ATOM 785 N N . GLY A 1 100 ? -8.916 16.844 -27.208 1.00 54.50 100 GLY A N 1
ATOM 786 C CA . GLY A 1 100 ? -9.231 18.185 -27.712 1.00 54.50 100 GLY A CA 1
ATOM 787 C C . GLY A 1 100 ? -8.667 18.421 -29.102 1.00 54.50 100 GLY A C 1
ATOM 788 O O . GLY A 1 100 ? -7.562 17.8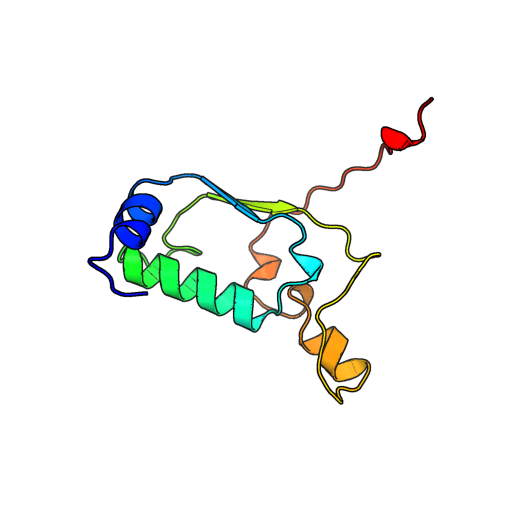99 -29.371 1.00 54.50 100 GLY A O 1
#

InterPro domains:
  IPR010285 DNA helicase Pif1-like, DEAD-box helicase domain [PF05970] (2-98)
  IPR027417 P-loop containing nucleoside triphosphate hydrolase [G3DSA:3.40.50.300] (2-99)